Protein AF-A0A2E3SQF5-F1 (afdb_monomer_lite)

Sequence (141 aa):
MIKFNRKNKFDINIDSSIAGISRQTMEAIIQEWYQSDNAPPDIAADLPKDDANKVLDLMHECIKVEGGEISKHAKIVHLALIYINLNEQGKGRFLRLIARKMDVDTNLLNSRINELKDADNEQDRINAELNLRASFDTTKS

Foldseek 3Di:
DDDDPPPDPPPPVPPPVCVPPDPVNVVVVVVVLCVDPLHQDDADQLGDPVNLVVLLVLVVVLQDPPDDPVSNVSSVVSNVVSCVSHDPNNVVVNVVSCVPRVDQPVVQLVVLVVQCVPQPDPVSNVVSVVSNVVSVVSSHD

pLDDT: mean 75.18, std 16.94, range [27.05, 93.69]

Radius of gyration: 21.61 Å; chains: 1; bounding box: 42×34×62 Å

Structure (mmCIF, N/CA/C/O backbone):
data_AF-A0A2E3SQF5-F1
#
_entry.id   AF-A0A2E3SQF5-F1
#
loop_
_atom_site.group_PDB
_atom_site.id
_atom_site.type_symbol
_atom_site.label_atom_id
_atom_site.label_alt_id
_atom_site.label_comp_id
_atom_site.label_asym_id
_atom_site.label_entity_id
_atom_site.label_seq_id
_atom_site.pdbx_PDB_ins_code
_atom_site.Cartn_x
_atom_site.Cartn_y
_atom_site.Cartn_z
_atom_site.occupancy
_atom_site.B_iso_or_equiv
_atom_site.auth_seq_id
_atom_site.auth_comp_id
_atom_site.auth_asym_id
_atom_site.auth_atom_id
_atom_site.pdbx_PDB_model_num
ATOM 1 N N . MET A 1 1 ? 14.658 -14.522 -17.710 1.00 29.09 1 MET A N 1
ATOM 2 C CA . MET A 1 1 ? 14.274 -13.900 -18.999 1.00 29.09 1 MET A CA 1
ATOM 3 C C . MET A 1 1 ? 12.835 -13.408 -18.875 1.00 29.09 1 MET A C 1
ATOM 5 O O . MET A 1 1 ? 11.907 -14.146 -19.177 1.00 29.09 1 MET A O 1
ATOM 9 N N . ILE A 1 2 ? 12.648 -12.208 -18.322 1.00 27.05 2 ILE A N 1
ATOM 10 C CA . ILE A 1 2 ? 11.322 -11.635 -18.053 1.00 27.05 2 ILE A CA 1
ATOM 11 C C . ILE A 1 2 ? 10.873 -10.902 -19.321 1.00 27.05 2 ILE A C 1
ATOM 13 O O . ILE A 1 2 ? 11.562 -10.010 -19.815 1.00 27.05 2 ILE A O 1
ATOM 17 N N . LYS A 1 3 ? 9.765 -11.350 -19.917 1.00 27.36 3 LYS A N 1
ATOM 18 C CA . LYS A 1 3 ? 9.217 -10.777 -21.150 1.00 27.36 3 LYS A CA 1
ATOM 19 C C . LYS A 1 3 ? 8.381 -9.546 -20.802 1.00 27.36 3 LYS A C 1
ATOM 21 O O . LYS A 1 3 ? 7.224 -9.680 -20.423 1.00 27.36 3 LYS A O 1
ATOM 26 N N . PHE A 1 4 ? 8.953 -8.360 -20.997 1.00 34.62 4 PHE A N 1
ATOM 27 C CA . PHE A 1 4 ? 8.193 -7.112 -21.035 1.00 34.62 4 PHE A CA 1
ATOM 28 C C . PHE A 1 4 ? 7.139 -7.178 -22.149 1.00 34.62 4 PHE A C 1
ATOM 30 O O . PHE A 1 4 ? 7.459 -7.361 -23.329 1.00 34.62 4 PHE A O 1
ATOM 37 N N . ASN A 1 5 ? 5.868 -7.035 -21.776 1.00 32.47 5 ASN A N 1
ATOM 38 C CA . ASN A 1 5 ? 4.761 -6.938 -22.717 1.00 32.47 5 ASN A CA 1
ATOM 39 C C . ASN A 1 5 ? 4.826 -5.578 -23.441 1.00 32.47 5 ASN A C 1
ATOM 41 O O . ASN A 1 5 ? 4.347 -4.561 -22.953 1.00 32.47 5 ASN A O 1
ATOM 45 N N . ARG A 1 6 ? 5.452 -5.579 -24.623 1.00 42.75 6 ARG A N 1
ATOM 46 C CA . ARG A 1 6 ? 5.754 -4.444 -25.523 1.00 42.75 6 ARG A CA 1
ATOM 47 C C . ARG A 1 6 ? 4.544 -3.685 -26.111 1.00 42.75 6 ARG A C 1
ATOM 49 O O . ARG A 1 6 ? 4.710 -3.007 -27.122 1.00 42.75 6 ARG A O 1
ATOM 56 N N . LYS A 1 7 ? 3.328 -3.810 -25.568 1.00 35.28 7 LYS A N 1
ATOM 57 C CA . LYS A 1 7 ? 2.114 -3.322 -26.258 1.00 35.28 7 LYS A CA 1
ATOM 58 C C . LYS A 1 7 ? 1.593 -1.940 -25.872 1.00 35.28 7 LYS A C 1
ATOM 60 O O . LYS A 1 7 ? 0.787 -1.422 -26.630 1.00 35.28 7 LYS A O 1
ATOM 65 N N . ASN A 1 8 ? 2.104 -1.299 -24.826 1.00 37.06 8 ASN A N 1
ATOM 66 C CA . ASN A 1 8 ? 1.923 0.144 -24.655 1.00 37.06 8 ASN A CA 1
ATOM 67 C C . ASN A 1 8 ? 3.273 0.820 -24.822 1.00 37.06 8 ASN A C 1
ATOM 69 O O . ASN A 1 8 ? 4.043 1.003 -23.883 1.00 37.06 8 ASN A O 1
ATOM 73 N N . LYS A 1 9 ? 3.579 1.130 -26.081 1.00 40.72 9 LYS A N 1
ATOM 74 C CA . LYS A 1 9 ? 4.626 2.078 -26.423 1.00 40.72 9 LYS A CA 1
ATOM 75 C C . LYS A 1 9 ? 4.194 3.393 -25.780 1.00 40.72 9 LYS A C 1
ATOM 77 O O . LYS A 1 9 ? 3.194 3.972 -26.188 1.00 40.72 9 LYS A O 1
ATOM 82 N N . PHE A 1 10 ? 4.875 3.784 -24.712 1.00 43.75 10 PHE A N 1
ATOM 83 C CA . PHE A 1 10 ? 4.742 5.110 -24.140 1.00 43.75 10 PHE A CA 1
ATOM 84 C C . PHE A 1 10 ? 5.122 6.109 -25.243 1.00 43.75 10 PHE A C 1
ATOM 86 O O . PHE A 1 10 ? 6.302 6.390 -25.438 1.00 43.75 10 PHE A O 1
ATOM 93 N N . ASP A 1 11 ? 4.141 6.600 -26.005 1.00 41.88 11 ASP A N 1
ATOM 94 C CA . ASP A 1 11 ? 4.284 7.794 -26.842 1.00 41.88 11 ASP A CA 1
ATOM 95 C C . ASP A 1 11 ? 4.325 8.997 -25.892 1.00 41.88 11 ASP A C 1
ATOM 97 O O . ASP A 1 11 ? 3.403 9.803 -25.792 1.00 41.88 11 ASP A O 1
ATOM 101 N N . ILE A 1 12 ? 5.399 9.068 -25.106 1.00 48.09 12 ILE A N 1
ATOM 102 C CA . ILE A 1 12 ? 5.741 10.270 -24.365 1.00 48.09 12 ILE A CA 1
ATOM 103 C C . ILE A 1 12 ? 6.216 11.244 -25.432 1.00 48.09 12 ILE A C 1
ATOM 105 O O . ILE A 1 12 ? 7.265 11.042 -26.045 1.00 48.09 12 ILE A O 1
ATOM 109 N N . ASN A 1 13 ? 5.410 12.271 -25.692 1.00 47.31 13 ASN A N 1
ATOM 110 C CA . ASN A 1 13 ? 5.842 13.412 -26.479 1.00 47.31 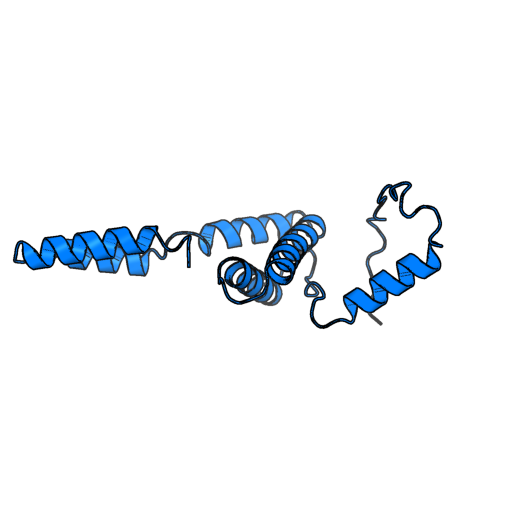13 ASN A CA 1
ATOM 111 C C . ASN A 1 13 ? 7.015 14.048 -25.724 1.00 47.31 13 ASN A C 1
ATOM 113 O O . ASN A 1 13 ? 6.813 14.665 -24.678 1.00 47.31 13 ASN A O 1
ATOM 117 N N . ILE A 1 14 ? 8.240 13.771 -26.177 1.00 54.34 14 ILE A N 1
ATOM 118 C CA . ILE A 1 14 ? 9.451 14.249 -25.516 1.00 54.34 14 ILE A CA 1
ATOM 119 C C . ILE A 1 14 ? 9.459 15.764 -25.661 1.00 54.34 14 ILE A C 1
ATOM 121 O O . ILE A 1 14 ? 9.513 16.290 -26.773 1.00 54.34 14 ILE A O 1
ATOM 125 N N . ASP A 1 15 ? 9.364 16.446 -24.522 1.00 55.56 15 ASP A N 1
ATOM 126 C CA . ASP A 1 15 ? 9.419 17.898 -24.448 1.00 55.56 15 ASP A CA 1
ATOM 127 C C . ASP A 1 15 ? 10.667 18.418 -25.185 1.00 55.56 15 ASP A C 1
ATOM 129 O O . ASP A 1 15 ? 11.736 17.802 -25.154 1.00 55.56 15 ASP A O 1
ATOM 133 N N . SER A 1 16 ? 10.549 19.561 -25.863 1.00 60.00 16 SER A N 1
ATOM 134 C CA . SER A 1 16 ? 11.660 20.172 -26.607 1.00 60.00 16 SER A CA 1
ATOM 135 C C . SER A 1 16 ? 12.927 20.395 -25.764 1.00 60.00 16 SER A C 1
ATOM 137 O O . SER A 1 16 ? 14.030 20.394 -26.310 1.00 60.00 16 SER A O 1
ATOM 139 N N . SER A 1 17 ? 12.787 20.501 -24.437 1.00 57.38 17 SER A N 1
ATOM 140 C CA . SER A 1 17 ? 13.885 20.577 -23.464 1.00 57.38 17 SER A CA 1
ATOM 141 C C . SER A 1 17 ? 14.778 19.330 -23.415 1.00 57.38 17 SER A C 1
ATOM 143 O O . SER A 1 17 ? 15.919 19.419 -22.966 1.00 57.38 17 SER A O 1
ATOM 145 N N . ILE A 1 18 ? 14.302 18.184 -23.914 1.00 60.50 18 ILE A N 1
ATOM 146 C CA . ILE A 1 18 ? 15.024 16.903 -23.937 1.00 60.50 18 ILE A CA 1
ATOM 147 C C . ILE A 1 18 ? 15.301 16.393 -25.361 1.00 60.50 18 ILE A C 1
ATOM 149 O O . ILE A 1 18 ? 15.866 15.313 -25.534 1.00 60.50 18 ILE A O 1
ATOM 153 N N . ALA A 1 19 ? 14.977 17.182 -26.392 1.00 61.66 19 ALA A N 1
ATOM 154 C CA . ALA A 1 19 ? 15.107 16.807 -27.805 1.00 61.66 19 ALA A CA 1
ATOM 155 C C . ALA A 1 19 ? 16.550 16.488 -28.259 1.00 61.66 19 ALA A C 1
ATOM 157 O O . ALA A 1 19 ? 16.742 15.852 -29.294 1.00 61.66 19 ALA A O 1
ATOM 158 N N . GLY A 1 20 ? 17.565 16.907 -27.492 1.00 66.06 20 GLY A N 1
ATOM 159 C CA . GLY A 1 20 ? 18.975 16.583 -27.738 1.00 66.06 20 GLY A CA 1
ATOM 160 C C . GLY A 1 20 ? 19.438 15.242 -27.156 1.00 66.06 20 GLY A C 1
ATOM 161 O O . GLY A 1 20 ? 20.544 14.797 -27.464 1.00 66.06 20 GLY A O 1
ATOM 162 N N . ILE A 1 21 ? 18.627 14.585 -26.319 1.00 72.62 21 ILE A N 1
ATOM 163 C CA . ILE A 1 21 ? 18.984 13.292 -25.735 1.00 72.62 21 ILE A CA 1
ATOM 164 C C . ILE A 1 21 ? 18.612 12.183 -26.716 1.00 72.62 21 ILE A C 1
ATOM 166 O O . ILE A 1 21 ? 17.462 12.042 -27.135 1.00 72.62 21 ILE A O 1
ATOM 170 N N . SER A 1 22 ? 19.601 11.362 -27.075 1.00 79.19 22 SER A N 1
ATOM 171 C CA . SER A 1 22 ? 19.354 10.208 -27.932 1.00 79.19 22 SER A CA 1
ATOM 172 C C . SER A 1 22 ? 18.368 9.249 -27.261 1.00 79.19 22 SER A C 1
ATOM 174 O O . SER A 1 22 ? 18.405 9.030 -26.047 1.00 79.19 22 SER A O 1
ATOM 176 N N . ARG A 1 23 ? 17.519 8.601 -28.062 1.00 74.44 23 ARG A N 1
ATOM 177 C CA . ARG A 1 23 ? 16.601 7.570 -27.563 1.00 74.44 23 ARG A CA 1
ATOM 178 C C . ARG A 1 23 ? 17.328 6.474 -26.769 1.00 74.44 23 ARG A C 1
ATOM 180 O O . ARG A 1 23 ? 16.798 6.009 -25.770 1.00 74.44 23 ARG A O 1
ATOM 187 N N . GLN A 1 24 ? 18.540 6.102 -27.182 1.00 74.88 24 GLN A N 1
ATOM 188 C CA . GLN A 1 24 ? 19.359 5.100 -26.490 1.00 74.88 24 GLN A CA 1
ATOM 189 C C . GLN A 1 24 ? 19.778 5.567 -25.092 1.00 74.88 24 GLN A C 1
ATOM 191 O O . GLN A 1 24 ? 19.735 4.791 -24.144 1.00 74.88 24 GLN A O 1
ATOM 196 N N . THR A 1 25 ? 20.138 6.843 -24.947 1.00 81.12 25 THR A N 1
ATOM 197 C CA . THR A 1 25 ? 20.480 7.437 -23.649 1.00 81.12 25 THR A CA 1
ATOM 198 C C . THR A 1 25 ? 19.262 7.477 -22.729 1.00 81.12 25 THR A C 1
ATOM 200 O O . THR A 1 25 ? 19.372 7.108 -21.564 1.00 81.12 25 THR A O 1
ATOM 203 N N . MET A 1 26 ? 18.088 7.850 -23.249 1.00 76.31 26 MET A N 1
ATOM 204 C CA . MET A 1 26 ? 16.838 7.799 -22.480 1.00 76.31 26 MET A CA 1
ATOM 205 C C . MET A 1 26 ? 16.494 6.376 -22.037 1.00 76.31 26 MET A C 1
ATOM 207 O O . MET A 1 26 ? 16.140 6.161 -20.881 1.00 76.31 26 MET A O 1
ATOM 211 N N . GLU A 1 27 ? 16.622 5.396 -22.934 1.00 76.56 27 GLU A N 1
ATOM 212 C CA . GLU A 1 27 ? 16.398 3.986 -22.608 1.00 76.56 27 GLU A CA 1
ATOM 213 C C . GLU A 1 27 ? 17.366 3.512 -21.512 1.00 76.56 27 GLU A C 1
ATOM 215 O O . GLU A 1 27 ? 16.922 2.857 -20.574 1.00 76.56 27 GLU A O 1
ATOM 220 N N . ALA A 1 28 ? 18.643 3.905 -21.566 1.00 79.94 28 ALA A N 1
ATOM 221 C CA . ALA A 1 28 ? 19.621 3.591 -20.525 1.00 79.94 28 ALA A CA 1
ATOM 222 C C . ALA A 1 28 ? 19.251 4.210 -19.166 1.00 79.94 28 ALA A C 1
ATOM 224 O O . ALA A 1 28 ? 19.221 3.499 -18.169 1.00 79.94 28 ALA A O 1
ATOM 225 N N . ILE A 1 29 ? 18.889 5.498 -19.125 1.00 83.00 29 ILE A N 1
ATOM 226 C CA . ILE A 1 29 ? 18.471 6.176 -17.884 1.00 83.00 29 ILE A CA 1
ATOM 227 C C . ILE A 1 29 ? 17.243 5.496 -17.273 1.00 83.00 29 ILE A C 1
ATOM 229 O O . ILE A 1 29 ? 17.193 5.270 -16.066 1.00 83.00 29 ILE A O 1
ATOM 233 N N . ILE A 1 30 ? 16.254 5.144 -18.100 1.00 79.62 30 ILE A N 1
ATOM 234 C CA . ILE A 1 30 ? 15.059 4.435 -17.636 1.00 79.62 30 ILE A CA 1
ATOM 235 C C . ILE A 1 30 ? 15.440 3.064 -17.068 1.00 79.62 30 ILE A C 1
ATOM 237 O O . ILE A 1 30 ? 14.931 2.691 -16.016 1.00 79.62 30 ILE A O 1
ATOM 241 N N . GLN A 1 31 ? 16.327 2.318 -17.734 1.00 79.75 31 GLN A N 1
ATOM 242 C CA . GLN A 1 31 ? 16.791 1.024 -17.225 1.00 79.75 31 GLN A CA 1
ATOM 243 C C . GLN A 1 31 ? 17.494 1.163 -15.874 1.00 79.75 31 GLN A C 1
ATOM 245 O O . GLN A 1 31 ? 17.141 0.434 -14.952 1.00 79.75 31 GLN A O 1
ATOM 250 N N . GLU A 1 32 ? 18.413 2.118 -15.733 1.00 84.38 32 GLU A N 1
ATOM 251 C CA . GLU A 1 32 ? 19.088 2.397 -14.460 1.00 84.38 32 GLU A CA 1
ATOM 252 C C . GLU A 1 32 ? 18.085 2.760 -13.357 1.00 84.38 32 GLU A C 1
ATOM 254 O O . GLU A 1 32 ? 18.178 2.257 -12.239 1.00 84.38 32 GLU A O 1
ATOM 259 N N . TRP A 1 33 ? 17.057 3.556 -13.672 1.00 79.19 33 TRP A N 1
ATOM 260 C CA . TRP A 1 33 ? 16.006 3.875 -12.706 1.00 79.19 33 TRP A CA 1
ATOM 261 C C . TRP A 1 33 ? 15.238 2.630 -12.236 1.00 79.19 33 TRP A C 1
ATOM 263 O O . TRP A 1 33 ? 15.014 2.484 -11.036 1.00 79.19 33 TRP A O 1
ATOM 273 N N . TYR A 1 34 ? 14.906 1.692 -13.130 1.00 77.50 34 TYR A N 1
ATOM 274 C CA . TYR A 1 34 ? 14.257 0.425 -12.753 1.00 77.50 34 TYR A CA 1
ATOM 275 C C . TYR A 1 34 ? 15.153 -0.523 -11.942 1.00 77.50 34 TYR A C 1
ATOM 277 O O . TYR A 1 34 ? 14.630 -1.429 -11.298 1.00 77.50 34 TYR A O 1
ATOM 285 N N . GLN A 1 35 ? 16.475 -0.341 -11.974 1.00 81.00 35 GLN A N 1
ATOM 286 C CA . GLN A 1 35 ? 17.415 -1.085 -11.128 1.00 81.00 35 GLN A CA 1
ATOM 287 C C . GLN A 1 35 ? 17.688 -0.389 -9.786 1.00 81.00 35 GLN A C 1
ATOM 289 O O . GLN A 1 35 ? 18.369 -0.955 -8.935 1.00 81.00 35 GLN A O 1
ATOM 294 N N . SER A 1 36 ? 17.189 0.834 -9.594 1.00 81.25 36 SER A N 1
ATOM 295 C CA . SER A 1 36 ? 17.405 1.598 -8.366 1.00 81.25 36 SER A CA 1
ATOM 296 C C . SER A 1 36 ? 16.475 1.162 -7.233 1.00 81.25 36 SER A C 1
ATOM 298 O O . SER A 1 36 ? 15.381 0.646 -7.463 1.00 81.25 36 SER A O 1
ATOM 300 N N . ASP A 1 37 ? 16.859 1.491 -5.998 1.00 77.50 37 ASP A N 1
ATOM 301 C CA . ASP A 1 37 ? 16.044 1.245 -4.798 1.00 77.50 37 ASP A CA 1
ATOM 302 C C . ASP A 1 37 ? 14.702 2.005 -4.798 1.00 77.50 37 ASP A C 1
ATOM 304 O O . ASP A 1 37 ? 13.811 1.699 -4.009 1.00 77.50 37 ASP A O 1
ATOM 308 N N . ASN A 1 38 ? 14.541 2.999 -5.679 1.00 76.38 38 ASN A N 1
ATOM 309 C CA . ASN A 1 38 ? 13.324 3.798 -5.821 1.00 76.38 38 ASN A CA 1
ATOM 310 C C . ASN A 1 38 ? 12.549 3.452 -7.107 1.00 76.38 38 ASN A C 1
ATOM 312 O O . ASN A 1 38 ? 11.841 4.302 -7.648 1.00 76.38 38 ASN A O 1
ATOM 316 N N . ALA A 1 39 ? 12.710 2.240 -7.639 1.00 81.19 39 ALA A N 1
ATOM 317 C CA . ALA A 1 39 ? 11.902 1.751 -8.749 1.00 81.19 39 ALA A CA 1
ATOM 318 C C . ALA A 1 39 ? 10.474 1.396 -8.285 1.00 81.19 39 ALA A C 1
ATOM 320 O O . ALA A 1 39 ? 10.280 0.947 -7.150 1.00 81.19 39 ALA A O 1
ATOM 321 N N . PRO A 1 40 ? 9.453 1.542 -9.149 1.00 81.00 40 PRO A N 1
ATOM 322 C CA . PRO A 1 40 ? 8.134 1.000 -8.854 1.00 81.00 40 PRO A CA 1
ATOM 323 C C . PRO A 1 40 ? 8.205 -0.533 -8.739 1.00 81.00 40 PRO A C 1
ATOM 325 O O . PRO A 1 40 ? 8.934 -1.173 -9.504 1.00 81.00 40 PRO A O 1
ATOM 328 N N . PRO A 1 41 ? 7.439 -1.145 -7.819 1.00 84.81 41 PRO A N 1
ATOM 329 C CA . PRO A 1 41 ? 7.411 -2.594 -7.684 1.00 84.81 41 PRO A CA 1
ATOM 330 C C . PRO A 1 41 ? 6.866 -3.247 -8.959 1.00 84.81 41 PRO A C 1
ATOM 332 O O . PRO A 1 41 ? 5.978 -2.706 -9.620 1.00 84.81 41 PRO A O 1
ATOM 335 N N . ASP A 1 42 ? 7.369 -4.440 -9.277 1.00 87.62 42 ASP A N 1
ATOM 336 C CA . ASP A 1 42 ? 6.818 -5.254 -10.359 1.00 87.62 42 ASP A CA 1
ATOM 337 C C . ASP A 1 42 ? 5.473 -5.853 -9.922 1.00 87.62 42 ASP A C 1
ATOM 339 O O . ASP A 1 42 ? 5.389 -6.545 -8.896 1.00 87.62 42 ASP A O 1
ATOM 343 N N . ILE A 1 43 ? 4.424 -5.532 -10.683 1.00 90.88 43 ILE A N 1
ATOM 344 C CA . ILE A 1 43 ? 3.022 -5.844 -10.397 1.00 90.88 43 ILE A CA 1
ATOM 345 C C . ILE A 1 43 ? 2.401 -6.484 -11.636 1.00 90.88 43 ILE A C 1
ATOM 347 O O . ILE A 1 43 ? 2.386 -5.894 -12.720 1.00 90.88 43 ILE A O 1
ATOM 351 N N . ALA A 1 44 ? 1.831 -7.677 -11.476 1.00 90.62 44 ALA A N 1
ATOM 352 C CA . ALA A 1 44 ? 1.123 -8.341 -12.557 1.00 90.62 44 ALA A CA 1
ATOM 353 C C . ALA A 1 44 ? -0.161 -7.584 -12.940 1.00 90.62 44 ALA A C 1
ATOM 355 O O . ALA A 1 44 ? -0.881 -7.038 -12.100 1.00 90.62 44 ALA A O 1
ATOM 356 N N . ALA A 1 45 ? -0.478 -7.580 -14.238 1.00 91.00 45 ALA A N 1
ATOM 357 C CA . ALA A 1 45 ? -1.552 -6.762 -14.804 1.00 91.00 45 ALA A CA 1
ATOM 358 C C . ALA A 1 45 ? -2.955 -7.078 -14.245 1.00 91.00 45 ALA A C 1
ATOM 360 O O . ALA A 1 45 ? -3.836 -6.221 -14.287 1.00 91.00 45 ALA A O 1
ATOM 361 N N . ASP A 1 46 ? -3.186 -8.297 -13.754 1.00 90.06 46 ASP A N 1
ATOM 362 C CA . ASP A 1 46 ? -4.440 -8.754 -13.144 1.00 90.06 46 ASP A CA 1
ATOM 363 C C . ASP A 1 46 ? -4.501 -8.542 -11.620 1.00 90.06 46 ASP A C 1
ATOM 365 O O . ASP A 1 46 ? -5.530 -8.830 -11.000 1.00 90.06 46 ASP A O 1
ATOM 369 N N . LEU A 1 47 ? -3.431 -8.004 -11.027 1.00 92.62 47 LEU A N 1
ATOM 370 C CA . LEU A 1 47 ? -3.274 -7.715 -9.603 1.00 92.62 47 LEU A CA 1
ATOM 371 C C . LEU A 1 47 ? -3.663 -8.915 -8.713 1.00 92.62 47 LEU A C 1
ATOM 373 O O . LEU A 1 47 ? -4.730 -8.914 -8.075 1.00 92.62 47 LEU A O 1
ATOM 377 N N . PRO A 1 48 ? -2.851 -9.987 -8.689 1.00 91.94 48 PRO A N 1
ATOM 378 C CA . PRO A 1 48 ? -3.035 -11.102 -7.770 1.00 91.94 48 PRO A CA 1
ATOM 379 C C . PRO A 1 48 ? -2.846 -10.650 -6.316 1.00 91.94 48 PRO A C 1
ATOM 381 O O . PRO A 1 48 ? -2.382 -9.549 -6.032 1.00 91.94 48 PRO A O 1
ATOM 384 N N . LYS A 1 49 ? -3.234 -11.508 -5.368 1.00 87.19 49 LYS A N 1
ATOM 385 C CA . LYS A 1 49 ? -3.275 -11.160 -3.939 1.00 87.19 49 LYS A CA 1
ATOM 386 C C . LYS A 1 49 ? -1.920 -10.696 -3.388 1.00 87.19 49 LYS A C 1
ATOM 388 O O . LYS A 1 49 ? -1.890 -9.747 -2.612 1.00 87.19 49 LYS A O 1
ATOM 393 N N . ASP A 1 50 ? -0.828 -11.330 -3.803 1.00 88.38 50 ASP A N 1
ATOM 394 C CA . ASP A 1 50 ? 0.514 -10.992 -3.316 1.00 88.38 50 ASP A CA 1
ATOM 395 C C . ASP A 1 50 ? 0.947 -9.598 -3.786 1.00 88.38 50 ASP A C 1
ATOM 397 O O . ASP A 1 50 ? 1.470 -8.808 -3.003 1.00 88.38 50 ASP A O 1
ATOM 401 N N . ASP A 1 51 ? 0.629 -9.248 -5.032 1.00 91.88 51 ASP A N 1
ATOM 402 C CA . ASP A 1 51 ? 0.883 -7.915 -5.578 1.00 91.88 51 ASP A CA 1
ATOM 403 C C . ASP A 1 51 ? -0.063 -6.859 -4.994 1.00 91.88 51 ASP A C 1
ATOM 405 O O . ASP A 1 51 ? 0.329 -5.710 -4.800 1.00 91.88 51 ASP A O 1
ATOM 409 N N . ALA A 1 52 ? -1.293 -7.242 -4.638 1.00 89.69 52 ALA A N 1
ATOM 410 C CA . ALA A 1 52 ? -2.219 -6.353 -3.942 1.00 89.69 52 ALA A CA 1
ATOM 411 C C . ALA A 1 52 ? -1.685 -5.916 -2.566 1.00 89.69 52 ALA A C 1
ATOM 413 O O . ALA A 1 52 ? -1.918 -4.777 -2.169 1.00 89.69 52 ALA A O 1
ATOM 414 N N . ASN A 1 53 ? -0.944 -6.779 -1.860 1.00 88.69 53 ASN A N 1
ATOM 415 C CA . ASN A 1 53 ? -0.302 -6.402 -0.597 1.00 88.69 53 ASN A CA 1
ATOM 416 C C . ASN A 1 53 ? 0.815 -5.372 -0.822 1.00 88.69 53 ASN A C 1
ATOM 418 O O . ASN A 1 53 ? 0.838 -4.360 -0.134 1.00 88.69 53 ASN A O 1
ATOM 422 N N . LYS A 1 54 ? 1.662 -5.556 -1.846 1.00 89.88 54 LYS A N 1
ATOM 423 C CA . LYS A 1 54 ? 2.709 -4.576 -2.200 1.00 89.88 54 LYS A CA 1
ATOM 424 C C . LYS A 1 54 ? 2.122 -3.201 -2.527 1.00 89.88 54 LYS A C 1
ATOM 426 O O . LYS A 1 54 ? 2.652 -2.174 -2.114 1.00 89.88 54 LYS A O 1
ATOM 431 N N . VAL A 1 55 ? 1.013 -3.177 -3.271 1.00 89.88 55 VAL A N 1
ATOM 432 C CA . VAL A 1 55 ? 0.288 -1.937 -3.583 1.00 89.88 55 VAL A CA 1
ATOM 433 C C . VAL A 1 55 ? -0.260 -1.285 -2.314 1.00 89.88 55 VAL A C 1
ATOM 435 O O . VAL A 1 55 ? -0.198 -0.065 -2.185 1.00 89.88 55 VAL A O 1
ATOM 438 N N . L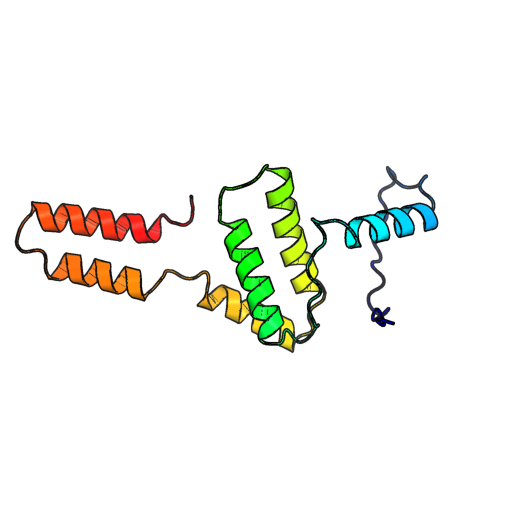EU A 1 56 ? -0.780 -2.079 -1.375 1.00 87.44 56 LEU A N 1
ATOM 439 C CA . LEU A 1 56 ? -1.294 -1.574 -0.107 1.00 87.44 56 LEU A CA 1
ATOM 440 C C . LEU A 1 56 ? -0.186 -0.961 0.762 1.00 87.44 56 LEU A C 1
ATOM 442 O O . LEU A 1 56 ? -0.383 0.112 1.329 1.00 87.44 56 LEU A O 1
ATOM 446 N N . ASP A 1 57 ? 0.978 -1.602 0.832 1.00 86.25 57 ASP A N 1
ATOM 447 C CA . ASP A 1 57 ? 2.133 -1.069 1.559 1.00 86.25 57 ASP A CA 1
ATOM 448 C C . ASP A 1 57 ? 2.578 0.273 0.965 1.00 86.25 57 ASP A C 1
ATOM 450 O O . ASP A 1 57 ? 2.726 1.255 1.695 1.00 86.25 57 ASP A O 1
ATOM 454 N N . LEU A 1 58 ? 2.650 0.365 -0.369 1.00 86.25 58 LEU A N 1
ATOM 455 C CA . LEU A 1 58 ? 2.963 1.609 -1.074 1.00 86.25 58 LEU A CA 1
ATOM 456 C C . LEU A 1 58 ? 1.926 2.718 -0.801 1.00 86.25 58 LEU A C 1
ATOM 458 O O . LEU A 1 58 ? 2.296 3.881 -0.649 1.00 86.25 58 LEU A O 1
ATOM 462 N N . MET A 1 59 ? 0.635 2.380 -0.697 1.00 84.25 59 MET A N 1
ATOM 463 C CA . MET A 1 59 ? -0.417 3.334 -0.312 1.00 84.25 59 MET A CA 1
ATOM 464 C C . MET A 1 59 ? -0.237 3.848 1.120 1.00 84.25 59 MET A C 1
ATOM 466 O O . MET A 1 59 ? -0.349 5.051 1.350 1.00 84.25 59 MET A O 1
ATOM 470 N N . HIS A 1 60 ? 0.073 2.971 2.079 1.00 80.50 60 HIS A N 1
ATOM 471 C CA . HIS A 1 60 ? 0.340 3.386 3.459 1.00 80.50 60 HIS A CA 1
ATOM 472 C C . HIS A 1 60 ? 1.587 4.266 3.557 1.00 80.50 60 HIS A C 1
ATOM 474 O O . HIS A 1 60 ? 1.610 5.240 4.306 1.00 80.50 60 HIS A O 1
ATOM 480 N N . GLU A 1 61 ? 2.617 3.956 2.779 1.00 78.62 61 GLU A N 1
ATOM 481 C CA . GLU A 1 61 ? 3.825 4.766 2.700 1.00 78.62 61 GLU A CA 1
ATOM 482 C C . GLU A 1 61 ? 3.608 6.157 2.089 1.00 78.62 61 GLU A C 1
ATOM 484 O O . GLU A 1 61 ? 4.377 7.064 2.396 1.00 78.62 61 GLU A O 1
ATOM 489 N N . CYS A 1 62 ? 2.591 6.346 1.241 1.00 75.44 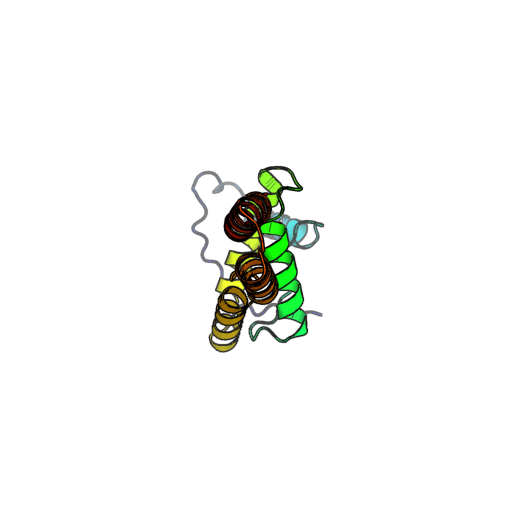62 CYS A N 1
ATOM 490 C CA . CYS A 1 62 ? 2.198 7.674 0.757 1.00 75.44 62 CYS A CA 1
ATOM 491 C C . CYS A 1 62 ? 1.559 8.533 1.857 1.00 75.44 62 CYS A C 1
ATOM 493 O O . CYS A 1 62 ? 1.629 9.758 1.780 1.00 75.44 62 CYS A O 1
ATOM 495 N N . ILE A 1 63 ? 0.915 7.903 2.846 1.00 71.62 63 ILE A N 1
ATOM 496 C CA . ILE A 1 63 ? 0.255 8.597 3.958 1.00 71.62 63 ILE A CA 1
ATOM 497 C C . ILE A 1 63 ? 1.269 8.951 5.046 1.00 71.62 63 ILE A C 1
ATOM 499 O O . ILE A 1 63 ? 1.237 10.061 5.564 1.00 71.62 63 ILE A O 1
ATOM 503 N N . LYS A 1 64 ? 2.189 8.031 5.364 1.00 66.88 64 LYS A N 1
ATOM 504 C CA . LYS A 1 64 ? 3.209 8.249 6.395 1.00 66.88 64 LYS A CA 1
ATOM 505 C C . LYS A 1 64 ? 4.101 9.438 6.025 1.00 66.88 64 LYS A C 1
ATOM 507 O O . LYS A 1 64 ? 4.695 9.483 4.948 1.00 66.88 64 LYS A O 1
ATOM 512 N N . VAL A 1 65 ? 4.260 10.391 6.943 1.00 54.31 65 VAL A N 1
ATOM 513 C CA . VAL A 1 65 ? 5.079 11.599 6.719 1.00 54.31 65 VAL A CA 1
ATOM 514 C C . VAL A 1 65 ? 6.594 11.317 6.689 1.00 54.31 65 VAL A C 1
ATOM 516 O O . VAL A 1 65 ? 7.377 12.221 6.389 1.00 54.31 65 VAL A O 1
ATOM 519 N N . GLU A 1 66 ? 7.025 10.072 6.886 1.00 55.94 66 GLU A N 1
ATOM 520 C CA . GLU A 1 66 ? 8.433 9.668 6.888 1.00 55.94 66 GLU A CA 1
ATOM 521 C C . GLU A 1 66 ? 9.052 9.666 5.474 1.00 55.94 66 GLU A C 1
ATOM 523 O O . GLU A 1 66 ? 8.743 8.834 4.620 1.00 55.94 66 GLU A O 1
ATOM 528 N N . GLY A 1 67 ? 9.952 10.624 5.225 1.00 58.09 67 GLY A N 1
ATOM 529 C CA . GLY A 1 67 ? 10.713 10.764 3.978 1.00 58.09 67 GLY A CA 1
ATOM 530 C C . GLY A 1 67 ? 10.724 12.196 3.432 1.00 58.09 67 GLY A C 1
ATOM 531 O O . GLY A 1 67 ? 9.831 12.997 3.715 1.00 58.09 67 GLY A O 1
ATOM 532 N N . GLY A 1 68 ? 11.747 12.528 2.638 1.00 63.84 68 GLY A N 1
ATOM 533 C CA . GLY A 1 68 ? 11.831 13.817 1.942 1.00 63.84 68 GLY A CA 1
ATOM 534 C C . GLY A 1 68 ? 10.712 13.999 0.905 1.00 63.84 68 GLY A C 1
ATOM 535 O O . GLY A 1 68 ? 10.161 13.027 0.389 1.00 63.84 68 GLY A O 1
ATOM 536 N N . GLU A 1 69 ? 10.382 15.250 0.573 1.00 57.25 69 GLU A N 1
ATOM 537 C CA . GLU A 1 69 ? 9.280 15.627 -0.337 1.00 57.25 69 GLU A CA 1
ATOM 538 C C . GLU A 1 69 ? 9.348 14.933 -1.713 1.00 57.25 69 GLU A C 1
ATOM 540 O O . GLU A 1 69 ? 8.322 14.552 -2.283 1.00 57.25 69 GLU A O 1
ATOM 545 N N . ILE A 1 70 ? 10.566 14.696 -2.209 1.00 61.66 70 ILE A N 1
ATOM 546 C CA . ILE A 1 70 ? 10.841 14.039 -3.495 1.00 61.66 70 ILE A CA 1
ATOM 547 C C . ILE A 1 70 ? 10.450 12.551 -3.458 1.00 61.66 70 ILE A C 1
ATOM 549 O O . ILE A 1 70 ? 9.826 12.049 -4.394 1.00 61.66 70 ILE A O 1
ATOM 553 N N . SER A 1 71 ? 10.739 11.846 -2.360 1.00 65.75 71 SER A N 1
ATOM 554 C CA . SER A 1 71 ? 10.391 10.427 -2.203 1.00 65.75 71 SER A CA 1
ATOM 555 C C . SER A 1 71 ? 8.879 10.211 -2.104 1.00 65.75 71 SER A C 1
ATOM 557 O O . SER A 1 71 ? 8.377 9.191 -2.562 1.00 65.75 71 SER A O 1
ATOM 559 N N . LYS A 1 72 ? 8.128 11.179 -1.565 1.00 66.62 72 LYS A N 1
ATOM 560 C CA . LYS A 1 72 ? 6.657 11.110 -1.490 1.00 66.62 72 LYS A CA 1
ATOM 561 C C . LYS A 1 72 ? 6.013 11.215 -2.870 1.00 66.62 72 LYS A C 1
ATOM 563 O O . LYS A 1 72 ? 5.178 10.389 -3.231 1.00 66.62 72 LYS A O 1
ATOM 568 N N . HIS A 1 73 ? 6.449 12.188 -3.668 1.00 71.31 73 HIS A N 1
ATOM 569 C CA . HIS A 1 73 ? 5.946 12.362 -5.030 1.00 71.31 73 HIS A CA 1
ATOM 570 C C . HIS A 1 73 ? 6.285 11.165 -5.923 1.00 71.31 73 HIS A C 1
ATOM 572 O O . HIS A 1 73 ? 5.437 10.738 -6.705 1.00 71.31 73 HIS A O 1
ATOM 578 N N . ALA A 1 74 ? 7.468 10.562 -5.755 1.00 78.81 74 ALA A N 1
ATOM 579 C CA . ALA A 1 74 ? 7.822 9.332 -6.460 1.00 78.81 74 ALA A CA 1
ATOM 580 C C . ALA A 1 74 ? 6.818 8.196 -6.186 1.00 78.81 74 ALA A C 1
ATOM 582 O O . ALA A 1 74 ? 6.352 7.556 -7.124 1.00 78.81 74 ALA A O 1
ATOM 583 N N . LYS A 1 75 ? 6.393 7.995 -4.931 1.00 81.62 75 LYS A N 1
ATOM 584 C CA . LYS A 1 75 ? 5.421 6.943 -4.575 1.00 81.62 75 LYS A CA 1
ATOM 585 C C . LYS A 1 75 ? 4.031 7.179 -5.174 1.00 81.62 75 LYS A C 1
ATOM 587 O O . LYS A 1 75 ? 3.405 6.234 -5.655 1.00 81.62 75 LYS A O 1
ATOM 592 N N . ILE A 1 76 ? 3.571 8.432 -5.229 1.00 82.56 76 ILE A N 1
ATOM 593 C CA . ILE A 1 76 ? 2.323 8.794 -5.926 1.00 82.56 76 ILE A CA 1
ATOM 594 C C . ILE A 1 76 ? 2.434 8.456 -7.419 1.00 82.56 76 ILE A C 1
ATOM 596 O O . ILE A 1 76 ? 1.525 7.852 -7.992 1.00 82.56 76 ILE A O 1
ATOM 600 N N . VAL A 1 77 ? 3.569 8.794 -8.040 1.00 85.69 77 VAL A N 1
ATOM 601 C CA . VAL A 1 77 ? 3.842 8.453 -9.441 1.00 85.69 77 VAL A CA 1
ATOM 602 C C . VAL A 1 77 ? 3.874 6.935 -9.638 1.00 85.69 77 VAL A C 1
ATOM 604 O O . VAL A 1 77 ? 3.283 6.444 -10.597 1.00 85.69 77 VAL A O 1
ATOM 607 N N . HIS A 1 78 ? 4.472 6.170 -8.721 1.00 86.88 78 HIS A N 1
ATOM 608 C CA . HIS A 1 78 ? 4.472 4.706 -8.781 1.00 86.88 78 HIS A CA 1
ATOM 609 C C . HIS A 1 78 ? 3.050 4.134 -8.751 1.00 86.88 78 HIS A C 1
ATOM 611 O O . HIS A 1 78 ? 2.719 3.301 -9.593 1.00 86.88 78 HIS A O 1
ATOM 617 N N . LEU A 1 79 ? 2.179 4.614 -7.855 1.00 89.19 79 LEU A N 1
ATOM 618 C CA . LEU A 1 79 ? 0.774 4.186 -7.810 1.00 89.19 79 LEU A CA 1
ATOM 619 C C . LEU A 1 79 ? 0.031 4.499 -9.116 1.00 89.19 79 LEU A C 1
ATOM 621 O O . LEU A 1 79 ? -0.715 3.653 -9.616 1.00 89.19 79 LEU A O 1
ATOM 625 N N . ALA A 1 80 ? 0.259 5.681 -9.695 1.00 86.38 80 ALA A N 1
ATOM 626 C CA . ALA A 1 80 ? -0.336 6.061 -10.974 1.00 86.38 80 ALA A CA 1
ATOM 627 C C . ALA A 1 80 ? 0.146 5.156 -12.122 1.00 86.38 80 ALA A C 1
ATOM 629 O O . ALA A 1 80 ? -0.669 4.667 -12.908 1.00 86.38 80 ALA A O 1
ATOM 630 N N . LEU A 1 81 ? 1.453 4.885 -12.191 1.00 87.62 81 LEU A N 1
ATOM 631 C CA . LEU A 1 81 ? 2.046 3.990 -13.188 1.00 87.62 81 LEU A CA 1
ATOM 632 C C . LEU A 1 81 ? 1.510 2.561 -13.060 1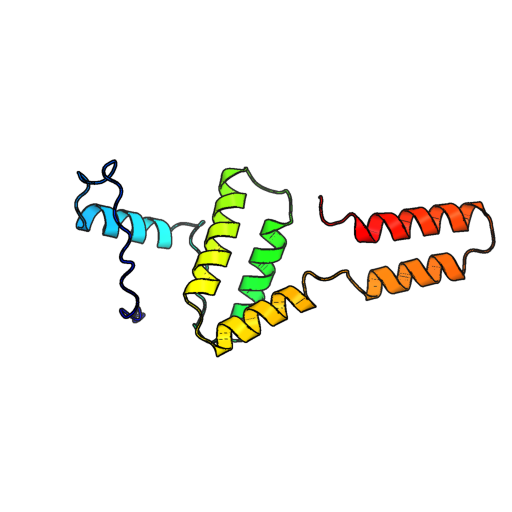.00 87.62 81 LEU A C 1
ATOM 634 O O . LEU A 1 81 ? 1.168 1.950 -14.072 1.00 87.62 81 LEU A O 1
ATOM 638 N N . ILE A 1 82 ? 1.384 2.047 -11.832 1.00 90.94 82 ILE A N 1
ATOM 639 C CA . ILE A 1 82 ? 0.778 0.738 -11.572 1.00 90.94 82 ILE A CA 1
ATOM 640 C C . ILE A 1 82 ? -0.646 0.725 -12.129 1.00 90.94 82 ILE A C 1
ATOM 642 O O . ILE A 1 82 ? -0.946 -0.102 -12.984 1.00 90.94 82 ILE A O 1
ATOM 646 N N . TYR A 1 83 ? -1.502 1.675 -11.737 1.00 90.31 83 TYR A N 1
ATOM 647 C CA . TYR A 1 83 ? -2.898 1.723 -12.185 1.00 90.31 83 TYR A CA 1
ATOM 648 C C . TYR A 1 83 ? -3.053 1.778 -13.716 1.00 90.31 83 TYR A C 1
ATOM 650 O O . TYR A 1 83 ? -3.912 1.089 -14.274 1.00 90.31 83 TYR A O 1
ATOM 658 N N . ILE A 1 84 ? -2.218 2.564 -14.405 1.00 90.69 84 ILE A N 1
ATOM 659 C CA . ILE A 1 84 ? -2.239 2.683 -15.872 1.00 90.69 84 ILE A CA 1
ATOM 660 C C . ILE A 1 84 ? -1.874 1.352 -16.551 1.00 90.69 84 ILE A C 1
ATOM 662 O O . ILE A 1 84 ? -2.451 1.022 -17.589 1.00 90.69 84 ILE A O 1
ATOM 666 N N . ASN A 1 85 ? -0.956 0.581 -15.962 1.00 88.19 85 ASN A N 1
ATOM 667 C CA . ASN A 1 85 ? -0.475 -0.689 -16.510 1.00 88.19 85 ASN A CA 1
ATOM 668 C C . ASN A 1 85 ? -1.358 -1.902 -16.161 1.00 88.19 85 ASN A C 1
ATOM 670 O O . ASN A 1 85 ? -1.179 -2.975 -16.743 1.00 88.19 85 ASN A O 1
ATOM 674 N N . LEU A 1 86 ? -2.321 -1.755 -15.247 1.00 91.94 86 LEU A N 1
ATOM 675 C CA . LEU A 1 86 ? -3.284 -2.810 -14.929 1.00 91.94 86 LEU A CA 1
ATOM 676 C C . LEU A 1 86 ? -4.282 -3.033 -16.075 1.00 91.94 86 LEU A C 1
ATOM 678 O O . LEU A 1 86 ? -4.701 -2.108 -16.776 1.00 91.94 86 LEU A O 1
ATOM 682 N N . ASN A 1 87 ? -4.731 -4.278 -16.223 1.00 91.69 87 ASN A N 1
ATOM 683 C CA . ASN A 1 87 ? -5.876 -4.608 -17.068 1.00 91.69 87 ASN A CA 1
ATOM 684 C C . ASN A 1 87 ? -7.202 -4.273 -16.349 1.00 91.69 87 ASN A C 1
ATOM 686 O O . ASN A 1 87 ? -7.211 -3.918 -15.171 1.00 91.69 87 ASN A O 1
ATOM 690 N N . GLU A 1 88 ? -8.339 -4.407 -17.035 1.00 93.12 88 GLU A N 1
ATOM 691 C CA . GLU A 1 88 ? -9.668 -4.108 -16.467 1.00 93.12 88 GLU A CA 1
ATOM 692 C C . GLU A 1 88 ? -9.948 -4.840 -15.140 1.00 93.12 88 GLU A C 1
ATOM 694 O O . GLU A 1 88 ? -10.454 -4.251 -14.180 1.00 93.12 88 GLU A O 1
ATOM 699 N N . GLN A 1 89 ? -9.559 -6.116 -15.038 1.00 93.44 89 GLN A N 1
ATOM 700 C CA . GLN A 1 89 ? -9.718 -6.890 -13.806 1.00 93.44 89 GLN A CA 1
ATOM 701 C C . GLN A 1 89 ? -8.836 -6.335 -12.678 1.00 93.44 89 GLN A C 1
ATOM 703 O O . GLN A 1 89 ? -9.320 -6.159 -11.553 1.00 93.44 89 GLN A O 1
ATOM 708 N N . GLY A 1 90 ? -7.569 -6.048 -12.981 1.00 92.44 90 GLY A N 1
ATOM 709 C CA . GLY A 1 90 ? -6.597 -5.476 -12.057 1.00 92.44 90 GLY A CA 1
ATOM 710 C C . GLY A 1 90 ? -7.035 -4.106 -11.546 1.00 92.44 90 GLY A C 1
ATOM 711 O O . GLY A 1 90 ? -7.069 -3.896 -10.336 1.00 92.44 90 GLY A O 1
ATOM 712 N N . LYS A 1 91 ? -7.488 -3.206 -12.430 1.00 93.69 91 LYS A N 1
ATOM 713 C CA . LYS A 1 91 ? -8.039 -1.889 -12.057 1.00 93.69 91 LYS A CA 1
ATOM 714 C C . LYS A 1 91 ? -9.225 -2.020 -11.108 1.00 93.69 91 LYS A C 1
ATOM 716 O O . LYS A 1 91 ? -9.278 -1.343 -10.083 1.00 93.69 91 LYS A O 1
ATOM 721 N N . GLY A 1 92 ? -10.148 -2.944 -11.387 1.00 92.81 92 GLY A N 1
ATOM 722 C CA . GLY A 1 92 ? -11.271 -3.218 -10.492 1.00 92.81 92 GLY A CA 1
ATOM 723 C C . GLY A 1 92 ? -10.828 -3.708 -9.109 1.00 92.81 92 GLY A C 1
ATOM 724 O O . GLY A 1 92 ? -11.434 -3.349 -8.099 1.00 92.81 92 GLY A O 1
ATOM 725 N N . ARG A 1 93 ?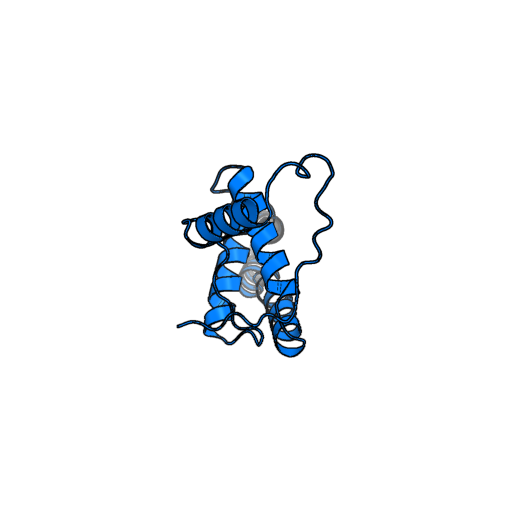 -9.768 -4.524 -9.030 1.00 92.81 93 ARG A N 1
ATOM 726 C CA . ARG A 1 93 ? -9.182 -4.954 -7.747 1.00 92.81 93 ARG A CA 1
ATOM 727 C C . ARG A 1 93 ? -8.489 -3.801 -7.026 1.00 92.81 93 ARG A C 1
ATOM 729 O O . ARG A 1 93 ? -8.711 -3.652 -5.830 1.00 92.81 93 ARG A O 1
ATOM 736 N N . PHE A 1 94 ? -7.737 -2.978 -7.747 1.00 91.75 94 PHE A N 1
ATOM 737 C CA . PHE A 1 94 ? -7.047 -1.801 -7.223 1.00 91.75 94 PHE A CA 1
ATOM 738 C C . PHE A 1 94 ? -8.024 -0.801 -6.591 1.00 91.75 94 PHE A C 1
ATOM 740 O O . PHE A 1 94 ? -7.857 -0.413 -5.439 1.00 91.75 94 PHE A O 1
ATOM 747 N N . LEU A 1 95 ? -9.109 -0.452 -7.288 1.00 90.25 95 LEU A N 1
ATOM 748 C CA . LEU A 1 95 ? -10.124 0.468 -6.759 1.00 90.25 95 LEU A CA 1
ATOM 749 C C . LEU A 1 95 ? -10.849 -0.107 -5.534 1.00 90.25 95 LEU A C 1
ATOM 751 O O . LEU A 1 95 ? -11.091 0.608 -4.564 1.00 90.25 95 LEU A O 1
ATOM 755 N N . ARG A 1 96 ? -11.150 -1.414 -5.534 1.00 89.31 96 ARG A N 1
ATOM 756 C CA . ARG A 1 96 ? -11.702 -2.092 -4.347 1.00 89.31 96 ARG A CA 1
ATOM 757 C C . ARG A 1 96 ? -10.726 -2.111 -3.174 1.00 89.31 96 ARG A C 1
ATOM 759 O O . ARG A 1 96 ? -11.181 -2.103 -2.034 1.00 89.31 96 ARG A O 1
ATOM 766 N N . LEU A 1 97 ? -9.423 -2.189 -3.438 1.00 88.00 97 LEU A N 1
ATOM 767 C CA . LEU A 1 97 ? -8.392 -2.144 -2.407 1.00 88.00 97 LEU A CA 1
ATOM 768 C C . LEU A 1 97 ? -8.396 -0.772 -1.728 1.00 88.00 97 LEU A C 1
ATOM 770 O O . LEU A 1 97 ? -8.549 -0.726 -0.512 1.00 88.00 97 LEU A O 1
ATOM 774 N N . ILE A 1 98 ? -8.358 0.313 -2.511 1.00 84.62 98 ILE A N 1
ATOM 775 C CA . ILE A 1 98 ? -8.465 1.689 -1.997 1.00 84.62 98 ILE A CA 1
ATOM 776 C C . ILE A 1 98 ? -9.729 1.840 -1.149 1.00 84.62 98 ILE A C 1
ATOM 778 O O . ILE A 1 98 ? -9.644 2.187 0.025 1.00 84.62 98 ILE A O 1
ATOM 782 N N . ALA A 1 99 ? -10.889 1.488 -1.708 1.00 81.81 99 ALA A N 1
ATOM 783 C CA . ALA A 1 99 ? -12.177 1.669 -1.041 1.00 81.81 99 ALA A CA 1
ATOM 784 C C . ALA A 1 99 ? -12.329 0.877 0.268 1.00 81.81 99 ALA A C 1
ATOM 786 O O . ALA A 1 99 ? -13.151 1.234 1.097 1.00 81.81 99 ALA A O 1
ATOM 787 N N . ARG A 1 100 ? -11.592 -0.225 0.452 1.00 79.19 100 ARG A N 1
ATOM 788 C CA . ARG A 1 100 ? -11.700 -1.071 1.655 1.00 79.19 100 ARG A CA 1
ATOM 789 C C . ARG A 1 100 ? -10.600 -0.841 2.676 1.00 79.19 100 ARG A C 1
ATOM 791 O O . ARG A 1 100 ? -10.757 -1.259 3.817 1.00 79.19 100 ARG A O 1
ATOM 798 N N . LYS A 1 101 ? -9.446 -0.338 2.243 1.00 72.31 101 LYS A N 1
ATOM 799 C CA . LYS A 1 101 ? -8.229 -0.297 3.062 1.00 72.31 101 LYS A CA 1
ATOM 800 C C . LYS A 1 101 ? -7.747 1.110 3.371 1.00 72.31 101 LYS A C 1
ATOM 802 O O . LYS A 1 101 ? -6.970 1.259 4.300 1.00 72.31 101 LYS A O 1
ATOM 807 N N . MET A 1 102 ? -8.220 2.107 2.630 1.00 65.69 102 MET A N 1
ATOM 808 C CA . MET A 1 102 ? -7.993 3.521 2.934 1.00 65.69 102 MET A CA 1
ATOM 809 C C . MET A 1 102 ? -9.239 4.203 3.516 1.00 65.69 102 MET A C 1
ATOM 811 O O . MET A 1 102 ? -9.245 5.418 3.681 1.00 65.69 102 MET A O 1
ATOM 815 N N . ASP A 1 103 ? -10.294 3.435 3.791 1.00 64.62 103 ASP A N 1
ATOM 816 C CA . ASP A 1 103 ? -11.458 3.913 4.534 1.00 64.62 103 ASP A CA 1
ATOM 817 C C . ASP A 1 103 ? -11.157 3.918 6.044 1.00 64.62 103 ASP A C 1
ATOM 819 O O . ASP A 1 103 ? -10.208 3.269 6.496 1.00 64.62 103 ASP A O 1
ATOM 823 N N . VAL A 1 104 ? -11.953 4.652 6.822 1.00 63.00 104 VAL A N 1
ATOM 824 C CA . VAL A 1 104 ? -11.816 4.747 8.284 1.00 63.00 104 VAL A CA 1
ATOM 825 C C . VAL A 1 104 ? -11.778 3.348 8.899 1.00 63.00 104 VAL A C 1
ATOM 827 O O . VAL A 1 104 ? -12.629 2.507 8.591 1.00 63.00 104 VAL A O 1
ATOM 830 N N . ASP A 1 105 ? -10.818 3.104 9.804 1.00 69.94 105 ASP A N 1
ATOM 831 C CA . ASP A 1 105 ? -10.769 1.870 10.593 1.00 69.94 105 ASP A CA 1
ATOM 832 C C . ASP A 1 105 ? -12.074 1.735 11.384 1.00 69.94 105 ASP A C 1
ATOM 834 O O . ASP A 1 105 ? -12.274 2.340 12.438 1.00 69.94 105 ASP A O 1
ATOM 838 N N . THR A 1 106 ? -12.990 0.935 10.842 1.00 67.81 106 THR A N 1
ATOM 839 C CA . THR A 1 106 ? -14.341 0.783 11.373 1.00 67.81 106 THR A CA 1
ATOM 840 C C . THR A 1 106 ? -14.315 0.126 12.754 1.00 67.81 106 THR A C 1
ATOM 842 O O . THR A 1 106 ? -15.215 0.356 13.555 1.00 67.81 106 THR A O 1
ATOM 845 N N . ASN A 1 107 ? -13.288 -0.671 13.071 1.00 72.50 107 ASN A N 1
ATOM 846 C CA . ASN A 1 107 ? -13.153 -1.291 14.388 1.00 72.50 107 ASN A CA 1
ATOM 847 C C . ASN A 1 107 ? -12.699 -0.265 15.423 1.00 72.50 107 ASN A C 1
ATOM 849 O O . ASN A 1 107 ? -13.289 -0.196 16.501 1.00 72.50 107 ASN A O 1
ATOM 853 N N . LEU A 1 108 ? -11.707 0.561 15.079 1.00 75.31 108 LEU A N 1
ATOM 854 C CA . LEU A 1 108 ? -11.300 1.686 15.918 1.00 75.31 108 LEU A CA 1
ATOM 855 C C . LEU A 1 108 ? -12.476 2.644 16.131 1.00 75.31 108 LEU A C 1
ATOM 857 O O . LEU A 1 108 ? -12.777 2.993 17.269 1.00 75.31 108 LEU A O 1
ATOM 861 N N . LEU A 1 109 ? -13.191 2.996 15.059 1.00 78.00 109 LEU A N 1
ATOM 862 C CA . LEU A 1 109 ? -14.377 3.845 15.117 1.00 78.00 109 LEU A CA 1
ATOM 863 C C . LEU A 1 109 ? -15.452 3.260 16.043 1.00 78.00 109 LEU A C 1
ATOM 865 O O . LEU A 1 109 ? -15.945 3.954 16.928 1.00 78.00 109 LEU A O 1
ATOM 869 N N . ASN A 1 110 ? -15.784 1.975 15.890 1.00 81.06 110 ASN A N 1
ATOM 870 C CA . ASN A 1 110 ? -16.760 1.303 16.748 1.00 81.06 110 ASN A CA 1
ATOM 871 C C . ASN A 1 110 ? -16.304 1.242 18.212 1.00 81.06 110 ASN A C 1
ATOM 873 O O . ASN A 1 110 ? -17.127 1.426 19.105 1.00 81.06 110 ASN A O 1
ATOM 877 N N . SER A 1 111 ? -15.007 1.041 18.471 1.00 82.50 111 SER A N 1
ATOM 878 C CA . SER A 1 111 ? -14.446 1.093 19.827 1.00 82.50 111 SER A CA 1
ATOM 879 C C . SER A 1 111 ? -14.635 2.474 20.452 1.00 82.50 111 SER A C 1
ATOM 881 O O . SER A 1 111 ? -15.128 2.568 21.571 1.00 82.50 111 SER A O 1
ATOM 883 N N . ARG A 1 112 ? -14.329 3.553 19.717 1.00 83.00 112 ARG A N 1
ATOM 884 C CA . ARG A 1 112 ? -14.507 4.931 20.210 1.00 83.00 112 ARG A CA 1
ATOM 885 C C . ARG A 1 112 ? -15.978 5.304 20.397 1.00 83.00 112 ARG A C 1
ATOM 887 O O . ARG A 1 112 ? -16.316 6.007 21.342 1.00 83.00 112 ARG A O 1
ATOM 894 N N . ILE A 1 113 ? -16.867 4.804 19.537 1.00 85.12 113 ILE A N 1
ATOM 895 C CA . ILE A 1 113 ? -18.320 4.962 19.706 1.00 85.12 113 ILE A CA 1
ATOM 896 C C . ILE A 1 113 ? -18.800 4.254 20.977 1.00 85.12 113 ILE A C 1
ATOM 898 O O . ILE A 1 113 ? -19.661 4.788 21.671 1.00 85.12 113 ILE A O 1
ATOM 902 N N . ASN A 1 114 ? -18.272 3.070 21.287 1.00 87.25 114 ASN A N 1
ATOM 903 C CA . ASN A 1 114 ? -18.628 2.360 22.515 1.00 87.25 114 ASN A CA 1
ATOM 904 C C . ASN A 1 114 ? -18.065 3.065 23.756 1.00 87.25 114 ASN A C 1
ATOM 906 O O . ASN A 1 114 ? -18.816 3.272 24.697 1.00 87.25 114 ASN A O 1
ATOM 910 N N . GLU A 1 115 ? -16.823 3.557 23.719 1.00 85.69 115 GLU A N 1
ATOM 911 C CA . GLU A 1 115 ? -16.256 4.402 24.788 1.00 85.69 115 GLU A CA 1
ATOM 912 C C . GLU A 1 115 ? -17.120 5.642 25.068 1.00 85.69 115 GLU A C 1
ATOM 914 O O . GLU A 1 115 ? -17.298 6.025 26.219 1.00 85.69 115 GLU A O 1
ATOM 919 N N . LEU A 1 116 ? -17.703 6.249 24.028 1.00 85.00 116 LEU A N 1
ATOM 920 C CA . LEU A 1 116 ? -18.636 7.365 24.186 1.00 85.00 116 LEU A CA 1
ATOM 921 C C . LEU A 1 116 ? -19.985 6.936 24.780 1.00 85.00 116 LEU A C 1
ATOM 923 O O . LEU A 1 116 ? -20.590 7.696 25.533 1.00 85.00 116 LEU A O 1
ATOM 927 N N . LYS A 1 117 ? -20.479 5.743 24.428 1.00 85.88 117 LYS A N 1
ATOM 928 C CA . LYS A 1 117 ? -21.736 5.195 24.965 1.00 85.88 117 LYS A CA 1
ATOM 929 C C . LYS A 1 117 ? -21.617 4.780 26.428 1.00 85.88 117 LYS A C 1
ATOM 931 O O . LYS A 1 117 ? -22.590 4.935 27.158 1.00 85.88 117 LYS A O 1
ATOM 936 N N . ASP A 1 118 ? -20.453 4.277 26.821 1.00 89.81 118 ASP A N 1
ATOM 937 C CA . ASP A 1 118 ? -20.171 3.754 28.160 1.00 89.81 118 ASP A CA 1
ATOM 938 C C . ASP A 1 118 ? -19.621 4.840 29.109 1.00 89.81 118 ASP A C 1
ATOM 940 O O . ASP A 1 118 ? -19.243 4.551 30.241 1.00 89.81 118 ASP A O 1
ATOM 944 N N . ALA A 1 119 ? -19.546 6.098 28.660 1.00 89.06 119 ALA A N 1
ATOM 945 C CA . ALA A 1 119 ? -19.057 7.207 29.467 1.00 89.06 119 ALA A CA 1
ATOM 946 C C . ALA A 1 119 ? -20.056 7.581 30.577 1.00 89.06 119 ALA A C 1
ATOM 948 O O . ALA A 1 119 ? -21.122 8.142 30.318 1.00 89.06 119 ALA A O 1
ATOM 949 N N . ASP A 1 120 ? -19.668 7.326 31.827 1.00 84.06 120 ASP A N 1
ATOM 950 C CA . ASP A 1 120 ? -20.526 7.511 33.005 1.00 84.06 120 ASP A CA 1
ATOM 951 C C . ASP A 1 120 ? -20.548 8.951 33.550 1.00 84.06 120 ASP A C 1
ATOM 953 O O . ASP A 1 120 ? -21.420 9.314 34.344 1.00 84.06 120 ASP A O 1
ATOM 957 N N . ASN A 1 121 ? -19.586 9.795 33.164 1.00 89.44 121 ASN A N 1
ATOM 958 C CA . ASN A 1 121 ? -19.487 11.177 33.635 1.00 89.44 121 ASN A CA 1
ATOM 959 C C . ASN A 1 121 ? -19.059 12.150 32.526 1.00 89.44 121 ASN A C 1
ATOM 961 O O . ASN A 1 121 ? -18.569 11.758 31.468 1.00 89.44 121 ASN A O 1
ATOM 965 N N . GLU A 1 122 ? -19.247 13.447 32.783 1.00 85.19 122 GLU A N 1
ATOM 966 C CA . GLU A 1 122 ? -18.998 14.506 31.796 1.00 85.19 122 GLU A CA 1
ATOM 967 C C . GLU A 1 122 ? -17.545 14.534 31.306 1.00 85.19 122 GLU A C 1
ATOM 969 O O . GLU A 1 122 ? -17.294 14.774 30.127 1.00 85.19 122 GLU A O 1
ATOM 974 N N . GLN A 1 123 ? -16.586 14.243 32.186 1.00 85.81 123 GLN A N 1
ATOM 975 C CA . GLN A 1 123 ? -15.170 14.234 31.832 1.00 85.81 123 GLN A CA 1
ATOM 976 C C . GLN A 1 123 ? -14.839 13.075 30.881 1.00 85.81 123 GLN A C 1
ATOM 978 O O . GLN A 1 123 ? -14.124 13.271 29.896 1.00 85.81 123 GLN A O 1
ATOM 983 N N . ASP A 1 124 ? -15.394 11.891 31.138 1.00 85.00 124 ASP A N 1
ATOM 984 C CA . ASP A 1 124 ? -15.231 10.715 30.282 1.00 85.00 124 ASP A CA 1
ATOM 985 C C . ASP A 1 124 ? -15.927 10.905 28.933 1.00 85.00 124 ASP A C 1
ATOM 987 O O . ASP A 1 124 ? -15.359 10.551 27.900 1.00 85.00 124 ASP A O 1
ATOM 991 N N . ARG A 1 125 ? -17.089 11.575 28.912 1.00 84.38 125 ARG A N 1
ATOM 992 C CA . ARG A 1 125 ? -17.763 11.972 27.667 1.00 84.38 125 ARG A CA 1
ATOM 993 C C . ARG A 1 125 ? -16.892 12.899 26.825 1.00 84.38 125 ARG A C 1
ATOM 995 O O . ARG A 1 125 ? -16.702 12.635 25.642 1.00 84.38 125 ARG A O 1
ATOM 1002 N N . ILE A 1 126 ? -16.328 13.951 27.424 1.00 87.31 126 ILE A N 1
ATOM 1003 C CA . ILE A 1 126 ? -15.454 14.904 26.719 1.00 87.31 126 ILE A CA 1
ATOM 1004 C C . ILE A 1 126 ? -14.220 14.189 26.151 1.00 87.31 126 ILE A C 1
ATOM 1006 O O . ILE A 1 126 ? -13.854 14.401 24.994 1.00 87.31 126 ILE A O 1
ATOM 1010 N N . ASN A 1 127 ? -13.593 13.307 26.932 1.00 85.88 127 ASN A N 1
ATOM 1011 C CA . ASN A 1 127 ? -12.437 12.532 26.480 1.00 85.88 127 ASN A CA 1
ATOM 1012 C C . ASN A 1 127 ? -12.799 11.569 25.337 1.00 85.88 127 ASN A C 1
ATOM 1014 O O . ASN A 1 127 ? -12.064 11.477 24.351 1.00 85.88 127 ASN A O 1
ATOM 1018 N N . ALA A 1 128 ? -13.940 10.883 25.432 1.00 86.31 128 ALA A N 1
ATOM 1019 C CA . ALA A 1 128 ? -14.427 9.992 24.385 1.00 86.31 128 ALA A CA 1
ATOM 1020 C C . ALA A 1 128 ? -14.779 10.755 23.094 1.00 86.31 128 ALA A C 1
ATOM 1022 O O . ALA A 1 128 ? -14.428 10.302 22.005 1.00 86.31 128 ALA A O 1
ATOM 1023 N N . GLU A 1 129 ? -15.389 11.942 23.191 1.00 85.38 129 GLU A N 1
ATOM 1024 C CA . GLU A 1 129 ? -15.669 12.816 22.042 1.00 85.38 129 GLU A CA 1
ATOM 1025 C C . GLU A 1 129 ? -14.379 13.289 21.350 1.00 85.38 129 GLU A C 1
ATOM 1027 O O . GLU A 1 129 ? -14.291 13.270 20.118 1.00 85.38 129 GLU A O 1
ATOM 1032 N N . LEU A 1 130 ? -13.348 13.660 22.119 1.00 85.62 130 LEU A N 1
ATOM 1033 C CA . LEU A 1 130 ? -12.039 14.044 21.578 1.00 85.62 130 LEU A CA 1
ATOM 1034 C C . LEU A 1 130 ? -11.345 12.874 20.869 1.00 85.62 130 LEU A C 1
ATOM 1036 O O . LEU A 1 130 ? -10.839 13.044 19.759 1.00 85.62 130 LEU A O 1
ATOM 1040 N N . ASN A 1 131 ? -11.366 11.683 21.469 1.00 83.44 131 ASN A N 1
ATOM 1041 C CA . ASN A 1 131 ? -10.785 10.476 20.878 1.00 83.44 131 ASN A CA 1
ATOM 1042 C C . ASN A 1 131 ? -11.530 10.039 19.609 1.00 83.44 131 ASN A C 1
ATOM 1044 O O . ASN A 1 131 ? -10.904 9.626 18.629 1.00 83.44 131 ASN A O 1
ATOM 1048 N N . LEU A 1 132 ? -12.860 10.163 19.599 1.00 81.94 132 LEU A N 1
ATOM 1049 C CA . LEU A 1 132 ? -13.681 9.904 18.421 1.00 81.94 132 LEU A CA 1
ATOM 1050 C C . LEU A 1 132 ? -13.338 10.889 17.298 1.00 81.94 132 LEU A C 1
ATOM 1052 O O . LEU A 1 132 ? -13.116 10.466 16.166 1.00 81.94 132 LEU A O 1
ATOM 1056 N N . ARG A 1 133 ? -13.211 12.184 17.604 1.00 81.12 133 ARG A N 1
ATOM 1057 C CA . ARG A 1 133 ? -12.816 13.203 16.622 1.00 81.12 133 ARG A CA 1
ATOM 1058 C C . ARG A 1 133 ? -11.423 12.943 16.047 1.00 81.12 133 ARG A C 1
ATOM 1060 O O . ARG A 1 133 ? -11.256 12.962 14.830 1.00 81.12 133 ARG A O 1
ATOM 1067 N N . ALA A 1 134 ? -10.458 12.614 16.902 1.00 77.94 134 ALA A N 1
ATOM 1068 C CA . ALA A 1 134 ? -9.097 12.291 16.485 1.00 77.94 134 ALA A CA 1
ATOM 1069 C C . ALA A 1 134 ? -9.031 11.069 15.549 1.00 77.94 134 ALA A C 1
ATOM 1071 O O . ALA A 1 134 ? -8.156 11.010 14.689 1.00 77.94 134 ALA A O 1
ATOM 1072 N N . SER A 1 135 ? -9.968 10.118 15.660 1.00 74.06 135 SER A N 1
ATOM 1073 C CA . SER A 1 135 ? -10.008 8.946 14.772 1.00 74.06 135 SER A CA 1
ATOM 1074 C C . SER A 1 135 ? -10.287 9.299 13.301 1.00 74.06 135 SER A C 1
ATOM 1076 O O . SER A 1 135 ? -9.797 8.610 12.406 1.00 74.06 135 SER A O 1
ATOM 1078 N N . PHE A 1 136 ? -10.984 10.412 13.040 1.00 66.06 136 PHE A N 1
ATOM 1079 C CA . PHE A 1 136 ? -11.266 10.909 11.689 1.00 66.06 136 PHE A CA 1
ATOM 1080 C C . PHE A 1 136 ? -10.151 11.803 11.118 1.00 66.06 136 PHE A C 1
ATOM 1082 O O . PHE A 1 136 ? -9.992 11.883 9.900 1.00 66.06 136 PHE A O 1
ATOM 1089 N N . ASP A 1 137 ? -9.353 12.445 11.977 1.00 62.25 137 ASP A N 1
ATOM 1090 C CA . ASP A 1 137 ? -8.297 13.392 11.580 1.00 62.25 137 ASP A CA 1
ATOM 1091 C C . ASP A 1 137 ? -6.977 12.712 11.140 1.00 62.25 137 ASP A C 1
ATOM 1093 O O . ASP A 1 137 ? -6.037 13.382 10.712 1.00 62.25 137 ASP A O 1
ATOM 1097 N N . THR A 1 138 ? -6.898 11.374 11.147 1.00 49.66 138 THR A N 1
ATOM 1098 C CA . THR A 1 138 ? -5.699 10.600 10.747 1.00 49.66 138 THR A CA 1
ATOM 1099 C C . THR A 1 138 ? -5.323 10.695 9.254 1.00 49.66 138 THR A C 1
ATOM 1101 O O . THR A 1 138 ? -4.349 10.084 8.823 1.00 49.66 138 THR A O 1
ATOM 1104 N N . THR A 1 139 ? -6.003 11.532 8.459 1.00 43.88 139 THR A N 1
ATOM 1105 C CA . THR A 1 139 ? -5.551 11.932 7.108 1.00 43.88 139 THR A CA 1
ATOM 1106 C C . THR A 1 139 ? -4.403 12.953 7.114 1.00 43.88 139 THR A C 1
ATOM 1108 O O . THR A 1 139 ? -3.924 13.349 6.049 1.00 43.88 139 THR A O 1
ATOM 1111 N N . LYS A 1 140 ? -3.906 13.353 8.290 1.00 36.19 140 LYS A N 1
ATOM 1112 C CA . LYS A 1 140 ? -2.642 14.082 8.451 1.00 36.19 140 LYS A CA 1
ATOM 1113 C C . LYS A 1 140 ? -1.846 13.533 9.636 1.00 36.19 140 LYS A C 1
ATOM 1115 O O . LYS A 1 140 ? -2.010 14.025 10.747 1.00 36.19 140 LYS A O 1
ATOM 1120 N N . SER A 1 141 ? -0.945 12.578 9.409 1.00 33.56 141 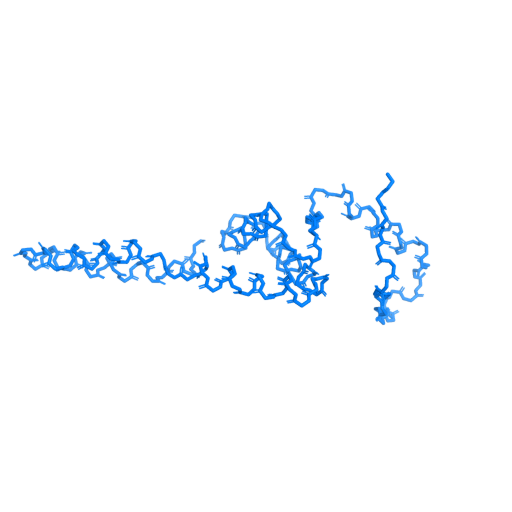SER A N 1
ATOM 1121 C CA . SER A 1 141 ? 0.258 12.452 10.244 1.00 33.56 141 SER A CA 1
ATOM 1122 C C . SER A 1 141 ? 1.385 11.705 9.565 1.00 33.56 141 SER A C 1
ATOM 1124 O O . SER A 1 141 ? 1.127 10.807 8.741 1.00 33.56 141 SER A O 1
#

Secondary structure (DSSP, 8-state):
-----TT--------GGGTTS-HHHHHHHHHHHHHSTTSPPP--TT--HHHHHHHHHHHHHHHS--S-HHHHHHHHHHHHHHHHHS-HHHHHHHHHHHHHHSS--HHHHHHHHHHHHS--SHHHHHHHHHHHHHHHGGG--